Protein AF-A0A519J2V2-F1 (afdb_monomer)

Mean predicted aligned error: 13.8 Å

Sequence (152 aa):
MTRAVDVPVGFVIEKRALRCSWSAIARMAGVTEHDLRRHHDAAWTGGVVPVRAESPREMVRRALRRAGLDEESALIVARLWHANAGRVATESLTRGIIGGGGAYVAVVEARRRAATLGITFAPASGRGFALTPEGVVRVAHIADLRPEREAA

pLDDT: mean 85.66, std 14.25, range [37.88, 96.56]

Radius of gyration: 25.08 Å; Cα contacts (8 Å, |Δi|>4): 176; chains: 1; bounding box: 56×50×60 Å

Secondary structure (DSSP, 8-state):
---GGGS-HHHHHHHHHTT--HHHHHHHHTS-HHHHHHHH-TT---------PPPHHHHHHHHHHHTT--HHHHHHHHHHHHTTT--B-HHHHHTTT--GGGHHHHHHHHHHHHHHTT--BPPPBTTBB-B-HHHHHHHHHHTT--------

Foldseek 3Di:
DDFLVNDDLVLVVVVVVVVDDLCVSCVVRVHDSQRNCVVRPPVPPGPCPPPPPQPLLNLLLVLVVVVPDDNLLSQLLSVQLVCQQDFDAQCRSCPPPDDDPCSVVSNVVSVVVVVVLVQAWDPDDPRGTHTDNVNSVSSCVSSVVDDPPDPD

Nearest PDB structures (foldseek):
  3eco-assembly1_A  TM=5.811E-01  e=1.125E-01  Staphylococcus aureus subsp. aureus Mu50
  7zxe-assembly1_M  TM=3.884E-01  e=1.775E+00  Homo sapiens
  3he0-assembly1_A  TM=1.802E-01  e=8.325E-01  Vibrio parahaemolyticus
  3he0-assembly1_B  TM=1.678E-01  e=9.791E-01  Vibrio parahaemolyticus
  2wgb-assembly1_B  TM=2.670E-01  e=9.491E+00  Mycolicibacterium smegmatis

Structure (mmCIF, N/CA/C/O backbone):
data_AF-A0A519J2V2-F1
#
_entry.id   AF-A0A519J2V2-F1
#
loop_
_atom_site.group_PDB
_atom_site.id
_atom_site.type_symbol
_atom_site.label_atom_id
_atom_site.label_alt_id
_atom_site.label_comp_id
_atom_site.label_asym_id
_atom_site.label_entity_id
_atom_site.label_seq_id
_atom_site.pdbx_PDB_ins_code
_atom_site.Cartn_x
_atom_site.Cartn_y
_atom_site.Cartn_z
_atom_site.occupancy
_atom_site.B_iso_or_equiv
_atom_site.auth_seq_id
_atom_site.auth_comp_id
_atom_site.auth_asym_id
_atom_site.auth_atom_id
_atom_site.pdbx_PDB_model_num
ATOM 1 N N . MET A 1 1 ? 26.263 9.457 -34.099 1.00 60.69 1 MET A N 1
ATOM 2 C CA . MET A 1 1 ? 26.241 8.184 -33.346 1.00 60.69 1 MET A CA 1
ATOM 3 C C . MET A 1 1 ? 26.050 7.065 -34.350 1.00 60.69 1 MET A C 1
ATOM 5 O O . MET A 1 1 ? 25.144 7.181 -35.168 1.00 60.69 1 MET A O 1
ATOM 9 N N . THR A 1 2 ? 26.916 6.054 -34.332 1.00 77.69 2 THR A N 1
ATOM 10 C CA . THR A 1 2 ? 26.799 4.851 -35.174 1.00 77.69 2 THR A CA 1
ATOM 11 C C . THR A 1 2 ? 25.540 4.078 -34.765 1.00 77.69 2 THR A C 1
ATOM 13 O O . THR A 1 2 ? 25.177 4.109 -33.586 1.00 77.69 2 THR A O 1
ATOM 16 N N . ARG A 1 3 ? 24.835 3.410 -35.687 1.00 84.44 3 ARG A N 1
ATOM 17 C CA . ARG A 1 3 ? 23.737 2.503 -35.308 1.00 84.44 3 ARG A CA 1
ATOM 18 C C . ARG A 1 3 ? 24.283 1.088 -35.153 1.00 84.44 3 ARG A C 1
ATOM 20 O O . ARG A 1 3 ? 25.218 0.700 -35.840 1.00 84.44 3 ARG A O 1
ATOM 27 N N . ALA A 1 4 ? 23.680 0.284 -34.280 1.00 84.19 4 ALA A N 1
ATOM 28 C CA . ALA A 1 4 ? 24.120 -1.097 -34.054 1.00 84.19 4 ALA A CA 1
ATOM 29 C C . ALA A 1 4 ? 24.058 -1.983 -35.317 1.00 84.19 4 ALA A C 1
ATOM 31 O O . ALA A 1 4 ? 24.863 -2.901 -35.456 1.00 84.19 4 ALA A O 1
ATOM 32 N N . VAL A 1 5 ? 23.146 -1.675 -36.247 1.00 86.62 5 VAL A N 1
ATOM 33 C CA . VAL A 1 5 ? 23.036 -2.338 -37.561 1.00 86.62 5 VAL A CA 1
ATOM 34 C C . VAL A 1 5 ? 24.194 -2.014 -38.506 1.00 86.62 5 VAL A C 1
ATOM 36 O O . VAL A 1 5 ? 24.477 -2.805 -39.399 1.00 86.62 5 VAL A O 1
ATOM 39 N N . ASP A 1 6 ? 24.882 -0.890 -38.289 1.00 90.94 6 ASP A N 1
ATOM 40 C CA . ASP A 1 6 ? 26.015 -0.453 -39.110 1.00 90.94 6 ASP A CA 1
ATOM 41 C C . ASP A 1 6 ? 27.342 -1.062 -38.618 1.00 90.94 6 ASP A C 1
ATOM 43 O O . ASP A 1 6 ? 28.381 -0.901 -39.256 1.00 90.94 6 ASP A O 1
ATOM 47 N N . VAL A 1 7 ? 27.332 -1.758 -37.471 1.00 89.62 7 VAL A N 1
ATOM 48 C CA . VAL A 1 7 ? 28.512 -2.437 -36.920 1.00 89.62 7 VAL A CA 1
ATOM 49 C C . VAL A 1 7 ? 28.718 -3.763 -37.661 1.00 89.62 7 VAL A C 1
ATOM 51 O O . VAL A 1 7 ? 27.839 -4.625 -37.600 1.00 89.62 7 VAL A O 1
ATOM 54 N N . PRO A 1 8 ? 29.868 -3.986 -38.329 1.00 92.50 8 PRO A N 1
ATOM 55 C CA . PRO A 1 8 ? 30.101 -5.219 -39.071 1.00 92.50 8 PRO A CA 1
ATOM 56 C C . PRO A 1 8 ? 30.090 -6.449 -38.158 1.00 92.50 8 PRO A C 1
ATOM 58 O O . PRO A 1 8 ? 30.797 -6.496 -37.151 1.00 92.50 8 PRO A O 1
ATOM 61 N N . VAL A 1 9 ? 29.362 -7.494 -38.555 1.00 90.12 9 VAL A N 1
ATOM 62 C CA . VAL A 1 9 ? 29.300 -8.765 -37.807 1.00 90.12 9 VAL A CA 1
ATOM 63 C C . VAL A 1 9 ? 30.699 -9.364 -37.606 1.00 90.12 9 VAL A C 1
ATOM 65 O O . VAL A 1 9 ? 31.026 -9.828 -36.515 1.00 90.12 9 VAL A O 1
ATOM 68 N N . GLY A 1 10 ? 31.564 -9.285 -38.626 1.00 90.19 10 GLY A N 1
ATOM 69 C CA . GLY A 1 10 ? 32.949 -9.766 -38.547 1.00 90.19 10 GLY A CA 1
ATOM 70 C C . GLY A 1 10 ? 33.774 -9.071 -37.458 1.00 90.19 10 GLY A C 1
ATOM 71 O O . GLY A 1 10 ? 34.516 -9.736 -36.740 1.00 90.19 10 GLY A O 1
ATOM 72 N N . PHE A 1 11 ? 33.572 -7.764 -37.260 1.00 92.69 11 PHE A N 1
ATOM 73 C CA . PHE A 1 11 ? 34.218 -7.013 -36.181 1.00 92.69 11 PHE A CA 1
ATOM 74 C C . PHE A 1 11 ? 33.782 -7.534 -34.805 1.00 92.69 11 PHE A C 1
ATOM 76 O O . PHE A 1 11 ? 34.619 -7.746 -33.927 1.00 92.69 11 PHE A O 1
ATOM 83 N N . VAL A 1 12 ? 32.484 -7.792 -34.612 1.00 92.44 12 VAL A N 1
ATOM 84 C CA . VAL A 1 12 ? 31.966 -8.326 -33.344 1.00 92.44 12 VAL A CA 1
ATOM 85 C C . VAL A 1 12 ? 32.524 -9.725 -33.076 1.00 92.44 12 VAL A C 1
ATOM 87 O O . VAL A 1 12 ? 33.032 -9.967 -31.981 1.00 92.44 12 VAL A O 1
ATOM 90 N N . ILE A 1 13 ? 32.498 -10.624 -34.066 1.00 91.94 13 ILE A N 1
ATOM 91 C CA . ILE A 1 13 ? 33.023 -11.994 -33.938 1.00 91.94 13 ILE A CA 1
ATOM 92 C C . ILE A 1 13 ? 34.506 -11.980 -33.551 1.00 91.94 13 ILE A C 1
ATOM 94 O O . ILE A 1 13 ? 34.893 -12.652 -32.594 1.00 91.94 13 ILE A O 1
ATOM 98 N N . GLU A 1 14 ? 35.326 -11.178 -34.234 1.00 94.62 14 GLU A N 1
ATOM 99 C CA . GLU A 1 14 ? 36.759 -11.061 -33.951 1.00 94.62 14 GLU A CA 1
ATOM 100 C C . GLU A 1 14 ? 37.010 -10.590 -32.509 1.00 94.62 14 GLU A C 1
ATOM 102 O O . GLU A 1 14 ? 37.780 -11.202 -31.766 1.00 94.62 14 GLU A O 1
ATOM 107 N N . LYS A 1 15 ? 36.310 -9.543 -32.053 1.00 94.06 15 LYS A N 1
ATOM 108 C CA . LYS A 1 15 ? 36.473 -9.043 -30.677 1.00 94.06 15 LYS A CA 1
ATOM 109 C C . LYS A 1 15 ? 35.944 -10.015 -29.626 1.00 94.06 15 LYS A C 1
ATOM 111 O O . LYS A 1 15 ? 36.509 -10.099 -28.534 1.00 94.06 15 LYS A O 1
ATOM 116 N N . ARG A 1 16 ? 34.907 -10.794 -29.939 1.00 93.25 16 ARG A N 1
ATOM 117 C CA . ARG A 1 16 ? 34.426 -11.870 -29.061 1.00 93.25 16 ARG A CA 1
ATOM 118 C C . ARG A 1 16 ? 35.427 -13.024 -28.974 1.00 93.25 16 ARG A C 1
ATOM 120 O O . ARG A 1 16 ? 35.629 -13.532 -27.872 1.00 93.25 16 ARG A O 1
ATOM 127 N N . ALA A 1 17 ? 36.114 -13.371 -30.065 1.00 91.94 17 ALA A N 1
ATOM 128 C CA . ALA A 1 17 ? 37.203 -14.353 -30.054 1.00 91.94 17 ALA A CA 1
ATOM 129 C C . ALA A 1 17 ? 38.387 -13.896 -29.180 1.00 91.94 17 ALA A C 1
ATOM 131 O O . ALA A 1 17 ? 38.970 -14.697 -28.452 1.00 91.94 17 ALA A O 1
ATOM 132 N N . LEU A 1 18 ? 38.663 -12.587 -29.150 1.00 93.81 18 LEU A N 1
ATOM 133 C CA . LEU A 1 18 ? 39.637 -11.956 -28.246 1.00 93.81 18 LEU A CA 1
ATOM 134 C C . LEU A 1 18 ? 39.132 -11.782 -26.798 1.00 93.81 18 LEU A C 1
ATOM 136 O O . LEU A 1 18 ? 39.785 -11.127 -25.988 1.00 93.81 18 LEU A O 1
ATOM 140 N N . ARG A 1 19 ? 37.972 -12.357 -26.452 1.00 92.44 19 ARG A N 1
ATOM 141 C CA . ARG A 1 19 ? 37.329 -12.274 -25.127 1.00 92.44 19 ARG A CA 1
ATOM 142 C C . ARG A 1 19 ? 36.999 -10.849 -24.663 1.00 92.44 19 ARG A C 1
ATOM 144 O O . ARG A 1 19 ? 36.826 -10.618 -23.466 1.00 92.44 19 ARG A O 1
ATOM 151 N N . CYS A 1 20 ? 36.849 -9.891 -25.578 1.00 92.12 20 CYS A N 1
ATOM 152 C CA . CYS A 1 20 ? 36.380 -8.557 -25.214 1.00 92.12 20 CYS A CA 1
ATOM 153 C C . CYS A 1 20 ? 34.941 -8.610 -24.666 1.00 92.12 20 CYS A C 1
ATOM 155 O O . CYS A 1 20 ? 34.077 -9.343 -25.169 1.00 92.12 20 CYS A O 1
ATOM 157 N N . SER A 1 21 ? 34.663 -7.804 -23.636 1.00 92.44 21 SER A N 1
ATOM 158 C CA . SER A 1 21 ? 33.306 -7.630 -23.112 1.00 92.44 21 SER A CA 1
ATOM 159 C C . SER A 1 21 ? 32.424 -6.876 -24.112 1.00 92.44 21 SER A C 1
ATOM 161 O O . SER A 1 21 ? 32.906 -6.045 -24.883 1.00 92.44 21 SER A O 1
ATOM 163 N N . TRP A 1 22 ? 31.111 -7.108 -24.064 1.00 91.62 22 TRP A N 1
ATOM 164 C CA . TRP A 1 22 ? 30.143 -6.383 -24.895 1.00 91.62 22 TRP A CA 1
ATOM 165 C C . TRP A 1 22 ? 30.217 -4.861 -24.701 1.00 91.62 22 TRP A C 1
ATOM 167 O O . TRP A 1 22 ? 30.202 -4.114 -25.677 1.00 91.62 22 TRP A O 1
ATOM 177 N N . SER A 1 23 ? 30.418 -4.405 -23.463 1.00 90.38 23 SER A N 1
ATOM 178 C CA . SER A 1 23 ? 30.637 -2.994 -23.125 1.00 90.38 23 SER A CA 1
ATOM 179 C C . SER A 1 23 ? 31.893 -2.383 -23.760 1.00 90.38 23 SER A C 1
ATOM 181 O O . SER A 1 23 ? 31.921 -1.190 -24.065 1.00 90.38 23 SER A O 1
ATOM 183 N N . ALA A 1 24 ? 32.960 -3.165 -23.952 1.00 91.44 24 ALA A N 1
ATOM 184 C CA . ALA A 1 24 ? 34.175 -2.698 -24.615 1.00 91.44 24 ALA A CA 1
ATOM 185 C C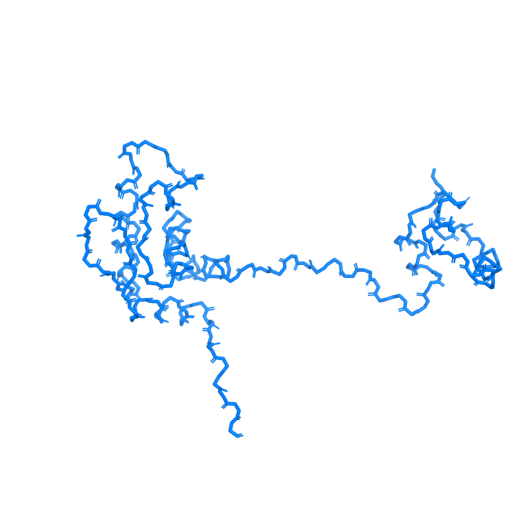 . ALA A 1 24 ? 33.951 -2.555 -26.125 1.00 91.44 24 ALA A C 1
ATOM 187 O O . ALA A 1 24 ? 34.268 -1.512 -26.693 1.00 91.44 24 ALA A O 1
ATOM 188 N N . ILE A 1 25 ? 33.323 -3.556 -26.747 1.00 94.12 25 ILE A N 1
ATOM 189 C CA . ILE A 1 25 ? 32.996 -3.549 -28.180 1.00 94.12 25 ILE A CA 1
ATOM 190 C C . ILE A 1 25 ? 32.048 -2.383 -28.508 1.00 94.12 25 ILE A C 1
ATOM 192 O O . ILE A 1 25 ? 32.274 -1.662 -29.476 1.00 94.12 25 ILE A O 1
ATOM 196 N N . ALA A 1 26 ? 31.045 -2.135 -27.662 1.00 91.50 26 ALA A N 1
ATOM 197 C CA . ALA A 1 26 ? 30.097 -1.031 -27.820 1.00 91.50 26 ALA A CA 1
ATOM 198 C C . ALA A 1 26 ? 30.778 0.347 -27.797 1.00 91.50 26 ALA A C 1
ATOM 200 O O . ALA A 1 26 ? 30.517 1.182 -28.663 1.00 91.50 26 ALA A O 1
ATOM 201 N N . ARG A 1 27 ? 31.722 0.559 -26.867 1.00 92.75 27 ARG A N 1
ATOM 202 C CA . ARG A 1 27 ? 32.528 1.790 -26.814 1.00 92.75 27 ARG A CA 1
ATOM 203 C C . ARG A 1 27 ? 33.395 1.969 -28.056 1.00 92.75 27 ARG A C 1
ATOM 205 O O . ARG A 1 27 ? 33.450 3.072 -28.585 1.00 92.75 27 ARG A O 1
ATOM 212 N N . MET A 1 28 ? 34.036 0.900 -28.533 1.00 93.06 28 MET A N 1
ATOM 213 C CA . MET A 1 28 ? 34.863 0.942 -29.746 1.00 93.06 28 MET A CA 1
ATOM 214 C C . MET A 1 28 ? 34.040 1.265 -30.999 1.00 93.06 28 MET A C 1
ATOM 216 O O . MET A 1 28 ? 34.512 1.985 -31.870 1.00 93.06 28 MET A O 1
ATOM 220 N N . ALA A 1 29 ? 32.809 0.756 -31.078 1.00 89.94 29 ALA A N 1
ATOM 221 C CA . ALA A 1 29 ? 31.905 0.974 -32.206 1.00 89.94 29 ALA A CA 1
ATOM 222 C C . ALA A 1 29 ? 31.062 2.264 -32.096 1.00 89.94 29 ALA A C 1
ATOM 224 O O . ALA A 1 29 ? 30.362 2.625 -33.043 1.00 89.94 29 ALA A O 1
ATOM 225 N N . GLY A 1 30 ? 31.115 2.969 -30.959 1.00 90.88 30 GLY A N 1
ATOM 226 C CA . GLY A 1 30 ? 30.333 4.187 -30.729 1.00 90.88 30 GLY A CA 1
ATOM 227 C C . GLY A 1 30 ? 28.820 3.943 -30.652 1.00 90.88 30 GLY A C 1
ATOM 228 O O . GLY A 1 30 ? 28.043 4.788 -31.102 1.00 90.88 30 GLY A O 1
ATOM 229 N N . VAL A 1 31 ? 28.411 2.793 -30.106 1.00 91.62 31 VAL A N 1
ATOM 230 C CA . VAL A 1 31 ? 27.012 2.354 -29.948 1.00 91.62 31 VAL A CA 1
ATOM 231 C C . VAL A 1 31 ? 26.705 2.016 -28.489 1.00 91.62 31 VAL A C 1
ATOM 233 O O . VAL A 1 31 ? 27.612 1.839 -27.675 1.00 91.62 31 VAL A O 1
ATOM 236 N N . THR A 1 32 ? 25.424 1.898 -28.134 1.00 87.38 32 THR A N 1
ATOM 237 C CA . THR A 1 32 ? 25.047 1.365 -26.818 1.00 87.38 32 THR A CA 1
ATOM 238 C C . THR A 1 32 ? 25.289 -0.146 -26.772 1.00 87.38 32 THR A C 1
ATOM 240 O O . THR A 1 32 ? 25.140 -0.844 -27.776 1.00 87.38 32 THR A O 1
ATOM 243 N N . GLU A 1 33 ? 25.645 -0.679 -25.598 1.00 89.19 33 GLU A N 1
ATOM 244 C CA . GLU A 1 33 ? 25.776 -2.132 -25.422 1.00 89.19 33 GLU A CA 1
ATOM 245 C C . GLU A 1 33 ? 24.449 -2.847 -25.700 1.00 89.19 33 GLU A C 1
ATOM 247 O O . GLU A 1 33 ? 24.435 -3.903 -26.326 1.00 89.19 33 GLU A O 1
ATOM 252 N N . HIS A 1 34 ? 23.339 -2.250 -25.265 1.00 85.81 34 HIS A N 1
ATOM 253 C CA . HIS A 1 34 ? 21.999 -2.788 -25.457 1.00 85.81 34 HIS A CA 1
ATOM 254 C C . HIS A 1 34 ? 21.687 -3.026 -26.938 1.00 85.81 34 HIS A C 1
ATOM 256 O O . HIS A 1 34 ? 21.332 -4.139 -27.319 1.00 85.81 34 HIS A O 1
ATOM 262 N N . ASP A 1 35 ? 21.867 -2.008 -27.781 1.00 87.31 35 ASP A N 1
ATOM 263 C CA . ASP A 1 35 ? 21.536 -2.116 -29.203 1.00 87.31 35 ASP A CA 1
ATOM 264 C C . ASP A 1 35 ? 22.511 -3.044 -29.928 1.00 87.31 35 ASP A C 1
ATOM 266 O O . ASP A 1 35 ? 22.107 -3.819 -30.792 1.00 87.31 35 ASP A O 1
ATOM 270 N N . LEU A 1 36 ? 23.789 -3.027 -29.537 1.00 90.56 36 LEU A N 1
ATOM 271 C CA . LEU A 1 36 ? 24.785 -3.947 -30.075 1.00 90.56 36 LEU A CA 1
ATOM 272 C C . LEU A 1 36 ? 24.407 -5.409 -29.794 1.00 90.56 36 LEU A C 1
ATOM 274 O O . LEU A 1 36 ? 24.418 -6.234 -30.705 1.00 90.56 36 LEU A O 1
ATOM 278 N N . ARG A 1 37 ? 24.039 -5.735 -28.551 1.00 90.19 37 ARG A N 1
ATOM 279 C CA . ARG A 1 37 ? 23.660 -7.103 -28.171 1.00 90.19 37 ARG A CA 1
ATOM 280 C C . ARG A 1 37 ? 22.331 -7.521 -28.786 1.00 90.19 37 ARG A C 1
ATOM 282 O O . ARG A 1 37 ? 22.232 -8.638 -29.272 1.00 90.19 37 ARG A O 1
ATOM 289 N N . ARG A 1 38 ? 21.361 -6.609 -28.884 1.00 85.25 38 ARG A N 1
ATOM 290 C CA . ARG A 1 38 ? 20.096 -6.845 -29.598 1.00 85.25 38 ARG A CA 1
ATOM 291 C C . ARG A 1 38 ? 20.282 -7.353 -31.018 1.00 85.25 38 ARG A C 1
ATOM 293 O O . ARG A 1 38 ? 19.490 -8.170 -31.474 1.00 85.25 38 ARG A O 1
ATOM 300 N N . HIS A 1 39 ? 21.282 -6.830 -31.718 1.00 87.12 39 HIS A N 1
ATOM 301 C CA . HIS A 1 39 ? 21.509 -7.159 -33.119 1.00 87.12 39 HIS A CA 1
ATOM 302 C C . HIS A 1 39 ? 22.498 -8.308 -33.331 1.00 87.12 39 HIS A C 1
ATOM 304 O O . HIS A 1 39 ? 22.355 -9.036 -34.308 1.00 87.12 39 HIS A O 1
ATOM 310 N N . HIS A 1 40 ? 23.482 -8.477 -32.442 1.00 87.94 40 HIS A N 1
ATOM 311 C CA . HIS A 1 40 ? 24.619 -9.379 -32.679 1.00 87.94 40 HIS A CA 1
ATOM 312 C C . HIS A 1 40 ? 24.750 -10.532 -31.672 1.00 87.94 40 HIS A C 1
ATOM 314 O O . HIS A 1 40 ? 25.556 -11.433 -31.890 1.00 87.94 40 HIS A O 1
ATOM 320 N N . ASP A 1 41 ? 23.993 -10.532 -30.572 1.00 87.56 41 ASP A N 1
ATOM 321 C CA . ASP A 1 41 ? 24.008 -11.593 -29.557 1.00 87.56 41 ASP A CA 1
ATOM 322 C C . ASP A 1 41 ? 22.710 -12.410 -29.655 1.00 87.56 41 ASP A C 1
ATOM 324 O O . ASP A 1 41 ? 21.689 -12.050 -29.081 1.00 87.56 41 ASP A O 1
ATOM 328 N N . ALA A 1 42 ? 22.729 -13.525 -30.394 1.00 79.19 42 ALA A N 1
ATOM 329 C CA . ALA A 1 42 ? 21.544 -14.376 -30.574 1.00 79.19 42 ALA A CA 1
ATOM 330 C C . ALA A 1 42 ? 21.038 -15.008 -29.260 1.00 79.19 42 ALA A C 1
ATOM 332 O O . ALA A 1 42 ? 19.877 -15.397 -29.169 1.00 79.19 42 ALA A O 1
ATOM 333 N N . ALA A 1 43 ? 21.901 -15.100 -28.241 1.00 78.94 43 ALA A N 1
ATOM 334 C CA . ALA A 1 43 ? 21.541 -15.562 -26.902 1.00 78.94 43 ALA A CA 1
ATOM 335 C C . ALA A 1 43 ? 21.046 -14.419 -25.996 1.00 78.94 43 ALA A C 1
ATOM 337 O O . ALA A 1 43 ? 20.674 -14.651 -24.844 1.00 78.94 43 ALA A O 1
ATOM 338 N N . TRP A 1 44 ? 21.051 -13.176 -26.482 1.00 75.12 44 TRP A N 1
ATOM 339 C CA . TRP A 1 44 ? 20.581 -12.029 -25.725 1.00 75.12 44 TRP A CA 1
ATOM 340 C C . TRP A 1 44 ? 19.063 -11.942 -25.775 1.00 75.12 44 TRP A C 1
ATOM 342 O O . TRP A 1 44 ? 18.450 -11.616 -26.786 1.00 75.12 44 TRP A O 1
ATOM 352 N N . THR A 1 45 ? 18.441 -12.178 -24.630 1.00 66.00 45 THR A N 1
ATOM 353 C CA . THR A 1 45 ? 16.983 -12.167 -24.457 1.00 66.00 45 THR A CA 1
ATOM 354 C C . THR A 1 45 ? 16.414 -10.771 -24.209 1.00 66.00 45 THR A C 1
ATOM 356 O O . THR A 1 45 ? 15.316 -10.628 -23.676 1.00 66.00 45 THR A O 1
ATOM 359 N N . GLY A 1 46 ? 17.170 -9.721 -24.532 1.00 56.25 46 GLY A N 1
ATOM 360 C CA . GLY A 1 46 ? 16.922 -8.405 -23.973 1.00 56.25 46 GLY A CA 1
ATOM 361 C C . GLY A 1 46 ? 17.356 -8.365 -22.518 1.00 56.25 46 GLY A C 1
ATOM 362 O O . GLY A 1 46 ? 17.042 -9.252 -21.724 1.00 56.25 46 GLY A O 1
ATOM 363 N N . GLY A 1 47 ? 18.040 -7.295 -22.127 1.00 51.94 47 GLY A N 1
ATOM 364 C CA . GLY A 1 47 ? 17.888 -6.847 -20.754 1.00 51.94 47 GLY A CA 1
ATOM 365 C C . GLY A 1 47 ? 16.419 -6.484 -20.588 1.00 51.94 47 GLY A C 1
ATOM 366 O O . GLY A 1 47 ? 16.046 -5.340 -20.828 1.00 51.94 47 GLY A O 1
ATOM 367 N N . VAL A 1 48 ? 15.577 -7.448 -20.212 1.00 49.78 48 VAL A N 1
ATOM 368 C CA . VAL A 1 48 ? 14.363 -7.135 -19.477 1.00 49.78 48 VAL A CA 1
ATOM 369 C C . VAL A 1 48 ? 14.898 -6.419 -18.251 1.00 49.78 48 VAL A C 1
ATOM 371 O O . VAL A 1 48 ? 15.346 -7.049 -17.298 1.00 49.78 48 VAL A O 1
ATOM 374 N N . VAL A 1 49 ? 14.953 -5.085 -18.300 1.00 45.78 49 VAL A N 1
ATOM 375 C CA . VAL A 1 49 ? 14.887 -4.301 -17.075 1.00 45.78 49 VAL A CA 1
ATOM 376 C C . VAL A 1 49 ? 13.650 -4.883 -16.416 1.00 45.78 49 VAL A C 1
ATOM 378 O O . VAL A 1 49 ? 12.585 -4.775 -17.033 1.00 45.78 49 VAL A O 1
ATOM 381 N N . PRO A 1 50 ? 13.751 -5.604 -15.283 1.00 43.66 50 PRO A N 1
ATOM 382 C CA . PRO A 1 50 ? 12.543 -6.056 -14.631 1.00 43.66 50 PRO A CA 1
ATOM 383 C C . PRO A 1 50 ? 11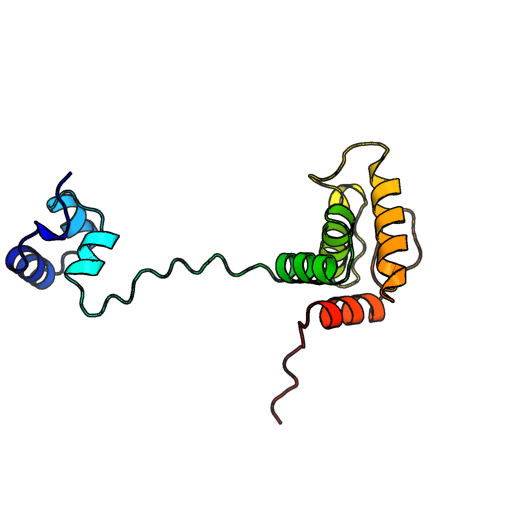.731 -4.783 -14.453 1.00 43.66 50 PRO A C 1
ATOM 385 O O . PRO A 1 50 ? 12.221 -3.839 -13.826 1.00 43.66 50 PRO A O 1
ATOM 388 N N . VAL A 1 51 ? 10.563 -4.707 -15.109 1.00 51.97 51 VAL A N 1
ATOM 389 C CA . VAL A 1 51 ? 9.555 -3.692 -14.806 1.00 51.97 51 VAL A CA 1
ATOM 390 C C . VAL A 1 51 ? 9.514 -3.713 -13.301 1.00 51.97 51 VAL A C 1
ATOM 392 O O . VAL A 1 51 ? 9.206 -4.770 -12.753 1.00 51.97 51 VAL A O 1
ATOM 395 N N . ARG A 1 52 ? 10.026 -2.644 -12.676 1.00 50.47 52 ARG A N 1
ATOM 396 C CA . ARG A 1 52 ? 10.444 -2.645 -11.273 1.00 50.47 52 ARG A CA 1
ATOM 397 C C . ARG A 1 52 ? 9.325 -3.322 -10.505 1.00 50.47 52 ARG A C 1
A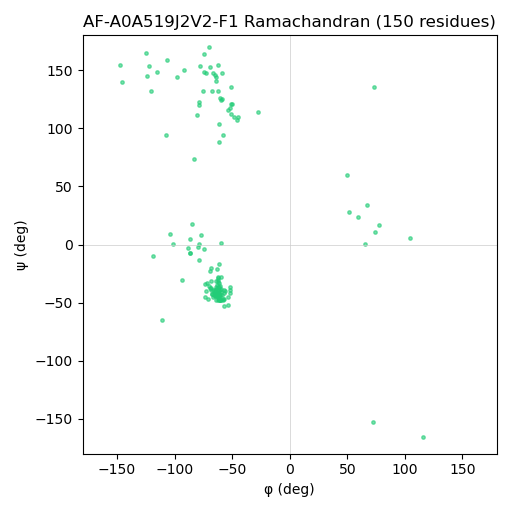TOM 399 O O . ARG A 1 52 ? 8.237 -2.749 -10.482 1.00 50.47 52 ARG A O 1
ATOM 406 N N . ALA A 1 53 ? 9.560 -4.561 -10.051 1.00 62.53 53 ALA A N 1
ATOM 407 C CA . ALA A 1 53 ? 8.467 -5.435 -9.642 1.00 62.53 53 ALA A CA 1
ATOM 408 C C . ALA A 1 53 ? 7.613 -4.641 -8.660 1.00 62.53 53 ALA A C 1
ATOM 410 O O . ALA A 1 53 ? 8.161 -4.067 -7.711 1.00 62.53 53 ALA A O 1
ATOM 411 N N . GLU A 1 54 ? 6.330 -4.464 -8.991 1.00 72.44 54 GLU A N 1
ATOM 412 C CA . GLU A 1 54 ? 5.440 -3.597 -8.227 1.00 72.44 54 GLU A CA 1
ATOM 413 C C . GLU A 1 54 ? 5.549 -4.034 -6.767 1.00 72.44 54 GLU A C 1
ATOM 415 O O . GLU A 1 54 ? 5.319 -5.199 -6.448 1.00 72.44 54 GLU A O 1
ATOM 420 N N . SER A 1 55 ? 6.017 -3.141 -5.887 1.00 85.00 55 SER A N 1
ATOM 421 C CA . SER A 1 55 ? 6.272 -3.552 -4.505 1.00 85.00 55 SER A CA 1
ATOM 422 C C . SER A 1 55 ? 4.967 -4.075 -3.890 1.00 85.00 55 SER A C 1
ATOM 424 O O . SER A 1 55 ? 3.912 -3.524 -4.212 1.00 85.00 55 SER A O 1
ATOM 426 N N . PRO A 1 56 ? 4.991 -5.050 -2.965 1.00 85.25 56 PRO A N 1
ATOM 427 C CA . PRO A 1 56 ? 3.762 -5.577 -2.364 1.00 85.25 56 PRO A CA 1
ATOM 428 C C . PRO A 1 56 ? 2.844 -4.481 -1.800 1.00 85.25 56 PRO A C 1
ATOM 430 O O . PRO A 1 56 ? 1.628 -4.525 -1.954 1.00 85.25 56 PRO A O 1
ATOM 433 N N . ARG A 1 57 ? 3.431 -3.422 -1.227 1.00 90.12 57 ARG A N 1
ATOM 434 C CA . ARG A 1 57 ? 2.696 -2.239 -0.757 1.00 90.12 57 ARG A CA 1
ATOM 435 C C . ARG A 1 57 ? 1.964 -1.503 -1.887 1.00 90.12 57 ARG A C 1
ATOM 437 O O . ARG A 1 57 ? 0.856 -1.018 -1.688 1.00 90.12 57 ARG A O 1
ATOM 444 N N . GLU A 1 58 ? 2.590 -1.399 -3.050 1.00 90.81 58 GLU A N 1
ATOM 445 C CA . GLU A 1 58 ? 2.037 -0.729 -4.228 1.00 90.81 58 GLU A CA 1
ATOM 446 C C . GLU A 1 58 ? 0.909 -1.552 -4.868 1.00 90.81 58 GLU A C 1
ATOM 448 O O . GLU A 1 58 ? -0.150 -1.006 -5.176 1.00 90.81 58 GLU A O 1
ATOM 453 N N . MET A 1 59 ? 1.072 -2.880 -4.920 1.00 91.31 59 MET A N 1
ATOM 454 C CA . MET A 1 59 ? 0.007 -3.810 -5.315 1.00 91.31 59 MET A CA 1
ATOM 455 C C . MET A 1 59 ? -1.225 -3.663 -4.409 1.00 91.31 59 MET A C 1
ATOM 457 O O . MET A 1 59 ? -2.349 -3.532 -4.898 1.00 91.31 59 MET A O 1
ATOM 461 N N . VAL A 1 60 ? -1.014 -3.616 -3.087 1.00 94.31 60 VAL A N 1
ATOM 462 C CA . VAL A 1 60 ? -2.080 -3.398 -2.094 1.00 94.31 60 VAL A CA 1
ATOM 463 C C . VAL A 1 60 ? -2.764 -2.050 -2.298 1.00 94.31 60 VAL A C 1
ATOM 465 O O . VAL A 1 60 ? -3.992 -2.000 -2.354 1.00 94.31 60 VAL A O 1
ATOM 468 N N . ARG A 1 61 ? -1.998 -0.962 -2.464 1.00 95.38 61 ARG A N 1
ATOM 469 C CA . ARG A 1 61 ? -2.548 0.373 -2.757 1.00 95.38 61 ARG A CA 1
ATOM 470 C C . ARG A 1 61 ? -3.472 0.314 -3.972 1.00 95.38 61 ARG A C 1
ATOM 472 O O . ARG A 1 61 ? -4.626 0.730 -3.891 1.00 95.38 61 ARG A O 1
ATOM 479 N N . ARG A 1 62 ? -2.999 -0.256 -5.083 1.00 94.19 62 ARG A N 1
ATOM 480 C CA . ARG A 1 62 ? -3.768 -0.388 -6.328 1.00 94.19 62 ARG A CA 1
ATOM 481 C C . ARG A 1 62 ? -5.025 -1.242 -6.153 1.00 94.19 62 ARG A C 1
ATOM 483 O O . ARG A 1 62 ? -6.073 -0.908 -6.702 1.00 94.19 62 ARG A O 1
ATOM 490 N N . ALA A 1 63 ? -4.957 -2.327 -5.388 1.00 94.31 63 ALA A N 1
ATOM 491 C CA . ALA A 1 63 ? -6.124 -3.153 -5.098 1.00 94.31 63 ALA A CA 1
ATOM 492 C C . ALA A 1 63 ? -7.174 -2.418 -4.255 1.00 94.31 63 ALA A C 1
ATOM 494 O O . ALA A 1 63 ? -8.353 -2.444 -4.596 1.00 94.31 63 ALA A O 1
ATOM 495 N N . LEU A 1 64 ? -6.752 -1.686 -3.222 1.00 95.50 64 LEU A N 1
ATOM 496 C CA . LEU A 1 64 ? -7.643 -0.867 -2.398 1.00 95.50 64 LEU A CA 1
ATOM 497 C C . LEU A 1 64 ? -8.323 0.244 -3.211 1.00 95.50 64 LEU A C 1
ATOM 499 O O . LEU A 1 64 ? -9.506 0.513 -3.010 1.00 95.50 64 LEU A O 1
ATOM 503 N N . ARG A 1 65 ? -7.613 0.838 -4.181 1.00 96.56 65 ARG A N 1
ATOM 504 C CA . ARG A 1 65 ? -8.198 1.790 -5.143 1.00 96.56 65 ARG A CA 1
ATOM 505 C C . ARG A 1 65 ? -9.293 1.145 -5.984 1.00 96.56 65 ARG A C 1
ATOM 507 O O . ARG A 1 65 ? -10.376 1.707 -6.104 1.00 96.56 65 ARG A O 1
ATOM 514 N N . ARG A 1 66 ? -9.039 -0.052 -6.526 1.00 95.00 66 ARG A N 1
ATOM 515 C CA . ARG A 1 66 ? -10.052 -0.823 -7.271 1.00 95.00 66 ARG A CA 1
ATOM 516 C C . ARG A 1 66 ? -11.249 -1.207 -6.397 1.00 95.00 66 ARG A C 1
ATOM 518 O O . ARG A 1 66 ? -12.359 -1.275 -6.905 1.00 95.00 66 ARG A O 1
ATOM 525 N N . ALA A 1 67 ? -11.028 -1.409 -5.100 1.00 93.06 67 ALA A N 1
ATOM 526 C CA . ALA A 1 67 ? -12.075 -1.674 -4.118 1.00 93.06 67 ALA A CA 1
ATOM 527 C C . ALA A 1 67 ? -12.841 -0.414 -3.660 1.00 93.06 67 ALA A C 1
ATOM 529 O O . ALA A 1 67 ? -13.746 -0.528 -2.840 1.00 93.06 67 ALA A O 1
ATOM 530 N N . GLY A 1 68 ? -12.509 0.775 -4.181 1.00 93.94 68 GLY A N 1
ATOM 531 C CA . GLY A 1 68 ? -13.276 2.005 -3.963 1.00 93.94 68 GLY A CA 1
ATOM 532 C C . GLY A 1 68 ? -12.671 3.008 -2.977 1.00 93.94 68 GLY A C 1
ATOM 533 O O . GLY A 1 68 ? -13.315 4.016 -2.695 1.00 93.94 68 GLY A O 1
ATOM 534 N N . LEU A 1 69 ? -11.452 2.793 -2.463 1.00 95.31 69 LEU A N 1
ATOM 535 C CA . LEU A 1 69 ? -10.759 3.831 -1.685 1.00 95.31 69 LEU A CA 1
ATOM 536 C C . LEU A 1 69 ? -10.232 4.941 -2.606 1.00 95.31 69 LEU A C 1
ATOM 538 O O . LEU A 1 69 ? -9.832 4.707 -3.750 1.00 95.31 69 LEU A O 1
ATOM 542 N N . ASP A 1 70 ? -10.177 6.166 -2.090 1.00 95.44 70 ASP A N 1
ATOM 543 C CA . ASP A 1 70 ? -9.424 7.247 -2.719 1.00 95.44 70 ASP A CA 1
ATOM 544 C C . ASP A 1 70 ? -7.904 7.011 -2.614 1.00 95.44 70 ASP A C 1
ATOM 546 O O . ASP A 1 70 ? -7.432 6.103 -1.926 1.00 95.44 70 ASP A O 1
ATOM 550 N N . GLU A 1 71 ? -7.140 7.824 -3.341 1.00 94.06 71 GLU A N 1
ATOM 551 C CA . GLU A 1 71 ? -5.682 7.721 -3.442 1.00 94.06 71 GLU A CA 1
ATOM 552 C C . GLU A 1 71 ? -4.977 7.790 -2.082 1.00 94.06 71 GLU A C 1
ATOM 554 O O . GLU A 1 71 ? -4.143 6.940 -1.761 1.00 94.06 71 GLU A O 1
ATOM 559 N N . GLU A 1 72 ? -5.362 8.756 -1.253 1.00 94.44 72 GLU A N 1
ATOM 560 C CA . GLU A 1 72 ? -4.725 9.012 0.034 1.00 94.44 72 GLU A CA 1
ATOM 561 C C . GLU A 1 72 ? -5.060 7.907 1.036 1.00 94.44 72 GLU A C 1
ATOM 563 O O . GLU A 1 72 ? -4.163 7.341 1.669 1.00 94.44 72 GLU A O 1
ATOM 568 N N . SER A 1 73 ? -6.340 7.532 1.124 1.00 95.94 73 SER A N 1
ATOM 569 C CA . SER A 1 73 ? -6.793 6.457 2.009 1.00 95.94 73 SER A CA 1
ATOM 570 C C . SER A 1 73 ? -6.147 5.121 1.658 1.00 95.94 73 SER A C 1
ATOM 572 O O . SER A 1 73 ? -5.689 4.403 2.550 1.00 95.94 73 SER A O 1
ATOM 574 N N . ALA A 1 74 ? -6.064 4.786 0.367 1.00 96.25 74 ALA A N 1
ATOM 575 C CA . ALA A 1 74 ? -5.430 3.553 -0.086 1.00 96.25 74 ALA A CA 1
ATOM 576 C C . ALA A 1 74 ? -3.940 3.515 0.284 1.00 96.25 74 ALA A C 1
ATOM 578 O O . ALA A 1 74 ? -3.445 2.487 0.749 1.00 96.25 74 ALA A O 1
ATOM 579 N N . LEU A 1 75 ? -3.227 4.634 0.131 1.00 95.25 75 LEU A N 1
ATOM 580 C CA . LEU A 1 75 ? -1.813 4.728 0.483 1.00 95.25 75 LEU A CA 1
ATOM 581 C C . LEU A 1 75 ? -1.582 4.615 1.999 1.00 95.25 75 LEU A C 1
ATOM 583 O O . LEU A 1 75 ? -0.668 3.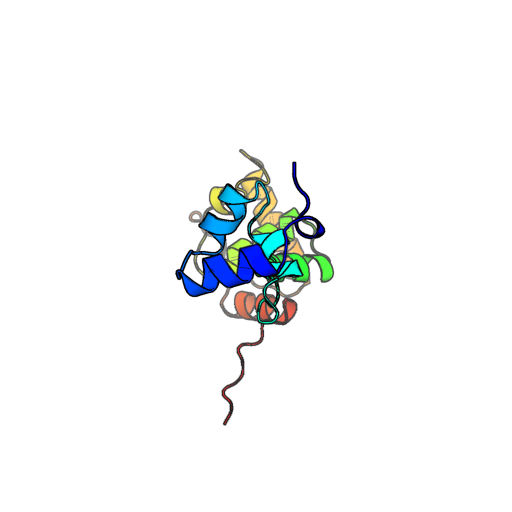904 2.425 1.00 95.25 75 LEU A O 1
ATOM 587 N N . ILE A 1 76 ? -2.414 5.267 2.817 1.00 95.31 76 ILE A N 1
ATOM 588 C CA . ILE A 1 76 ? -2.345 5.181 4.285 1.00 95.31 76 ILE A CA 1
ATOM 589 C C . ILE A 1 76 ? -2.570 3.737 4.749 1.00 95.31 76 ILE A C 1
ATOM 591 O O . ILE A 1 76 ? -1.779 3.207 5.534 1.00 95.31 76 ILE A O 1
ATOM 595 N N . VAL A 1 77 ? -3.600 3.064 4.232 1.00 96.19 77 VAL A N 1
ATOM 596 C CA . VAL A 1 77 ? -3.901 1.671 4.594 1.00 96.19 77 VAL A CA 1
ATOM 597 C C . VAL A 1 77 ? -2.813 0.719 4.099 1.00 96.19 77 VAL A C 1
ATOM 599 O O . VAL A 1 77 ? -2.406 -0.169 4.843 1.00 96.19 77 VAL A O 1
ATOM 602 N N . ALA A 1 78 ? -2.267 0.926 2.898 1.00 95.62 78 ALA A N 1
ATOM 603 C CA . ALA A 1 78 ? -1.152 0.126 2.396 1.00 95.62 78 ALA A CA 1
ATOM 604 C C . ALA A 1 78 ? 0.106 0.262 3.275 1.00 95.62 78 ALA A C 1
ATOM 606 O O . ALA A 1 78 ? 0.816 -0.719 3.498 1.00 95.62 78 ALA A O 1
ATOM 607 N N . ARG A 1 79 ? 0.378 1.456 3.822 1.00 95.62 79 ARG A N 1
ATOM 608 C CA . ARG A 1 79 ? 1.468 1.669 4.794 1.00 95.62 79 ARG A CA 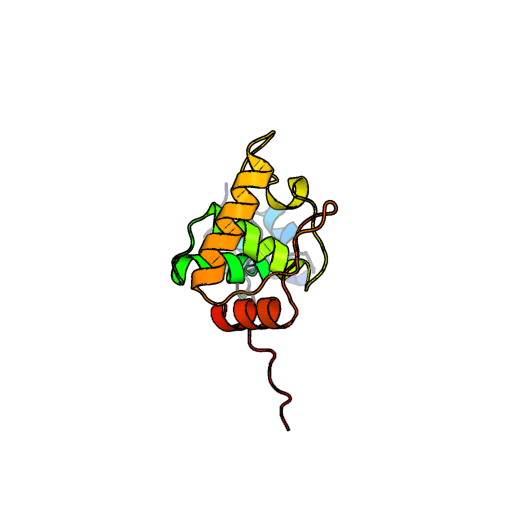1
ATOM 609 C C . ARG A 1 79 ? 1.214 0.929 6.108 1.00 95.62 79 ARG A C 1
ATOM 611 O O . ARG A 1 79 ? 2.142 0.318 6.631 1.00 95.62 79 ARG A O 1
ATOM 618 N N . LEU A 1 80 ? -0.023 0.938 6.607 1.00 95.12 80 LEU A N 1
ATOM 619 C CA . LEU A 1 80 ? -0.406 0.177 7.801 1.00 95.12 80 LEU A CA 1
ATOM 620 C C . LEU A 1 80 ? -0.306 -1.338 7.586 1.00 95.12 80 LEU A C 1
ATOM 622 O O . LEU A 1 80 ? 0.169 -2.051 8.464 1.00 95.12 80 LEU A O 1
ATOM 626 N N . TRP A 1 81 ? -0.710 -1.826 6.413 1.00 95.19 81 TRP A N 1
ATOM 627 C CA . TRP A 1 81 ? -0.562 -3.232 6.043 1.00 95.19 81 TRP A CA 1
ATOM 628 C C . TRP A 1 81 ? 0.905 -3.643 5.960 1.00 95.19 81 TRP A C 1
ATOM 630 O O . TRP A 1 81 ? 1.291 -4.662 6.523 1.00 95.19 81 TRP A O 1
ATOM 640 N N . HIS A 1 82 ? 1.745 -2.811 5.343 1.00 93.50 82 HIS A N 1
ATOM 641 C CA . HIS A 1 82 ? 3.180 -3.067 5.247 1.00 93.50 82 HIS A CA 1
ATOM 642 C C . HIS A 1 82 ? 3.872 -3.121 6.619 1.00 93.50 82 HIS A C 1
ATOM 644 O O . HIS A 1 82 ? 4.853 -3.839 6.781 1.00 93.50 82 HIS A O 1
ATOM 650 N N . ALA A 1 83 ? 3.345 -2.404 7.617 1.00 92.19 83 ALA A N 1
ATOM 651 C CA . ALA A 1 83 ? 3.817 -2.478 8.9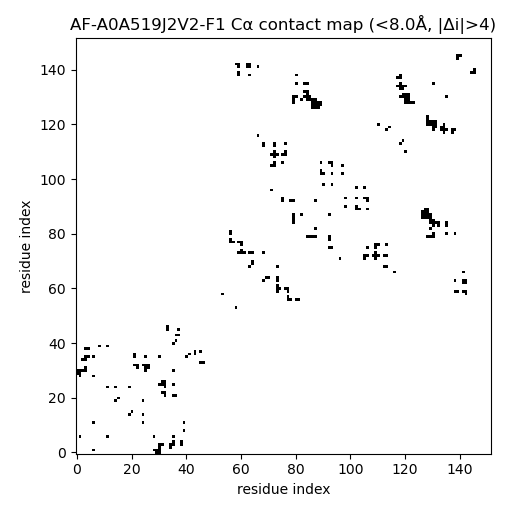98 1.00 92.19 83 ALA A CA 1
ATOM 652 C C . ALA A 1 83 ? 3.384 -3.762 9.739 1.00 92.19 83 ALA A C 1
ATOM 654 O O . ALA A 1 83 ? 3.788 -3.953 10.882 1.00 92.19 83 ALA A O 1
ATOM 655 N N . ASN A 1 84 ? 2.577 -4.629 9.111 1.00 88.19 84 ASN A N 1
ATOM 656 C CA . ASN A 1 84 ? 2.183 -5.955 9.593 1.00 88.19 84 ASN A CA 1
ATOM 657 C C . ASN A 1 84 ? 1.659 -5.962 11.044 1.00 88.19 84 ASN A C 1
ATOM 659 O O . ASN A 1 84 ? 2.242 -6.582 11.929 1.00 88.19 84 ASN A O 1
ATOM 663 N N . ALA A 1 85 ? 0.580 -5.214 11.295 1.00 83.19 85 ALA A N 1
ATOM 664 C CA . ALA A 1 85 ? -0.003 -4.958 12.625 1.00 83.19 85 ALA A CA 1
ATOM 665 C C . ALA A 1 85 ? 0.881 -4.143 13.599 1.00 83.19 85 ALA A C 1
ATOM 667 O O . ALA A 1 85 ? 0.448 -3.813 14.705 1.00 83.19 85 ALA A O 1
ATOM 668 N N . GLY A 1 86 ? 2.079 -3.728 13.183 1.00 88.19 86 GLY A N 1
ATOM 669 C CA . GLY A 1 86 ? 2.885 -2.744 13.896 1.00 88.19 86 GLY A CA 1
ATOM 670 C C . GLY A 1 86 ? 2.203 -1.375 13.953 1.00 88.19 86 GLY A C 1
ATOM 671 O O . GLY A 1 86 ? 1.533 -0.946 13.010 1.00 88.19 86 GLY A O 1
ATOM 672 N N . ARG A 1 87 ? 2.381 -0.664 15.073 1.00 92.25 87 ARG A N 1
ATOM 673 C CA . ARG A 1 87 ? 1.899 0.717 15.210 1.00 92.25 87 ARG A CA 1
ATOM 674 C C . ARG A 1 87 ? 2.794 1.677 14.442 1.00 92.25 87 ARG A C 1
ATOM 676 O O . ARG A 1 87 ? 4.011 1.662 14.598 1.00 92.25 87 ARG A O 1
ATOM 683 N N . VAL A 1 88 ? 2.164 2.550 13.665 1.00 92.62 88 VAL A N 1
ATOM 684 C CA . VAL A 1 88 ? 2.833 3.559 12.846 1.00 92.62 88 VAL A CA 1
ATOM 685 C C . VAL A 1 88 ? 2.364 4.948 13.262 1.00 92.62 88 VAL A C 1
ATOM 687 O O . VAL A 1 88 ? 1.164 5.201 13.398 1.00 92.62 88 VAL A O 1
ATOM 690 N N . ALA A 1 89 ? 3.321 5.853 13.463 1.00 92.25 89 ALA A N 1
ATOM 691 C CA . ALA A 1 89 ? 3.052 7.250 13.782 1.00 92.25 89 ALA A CA 1
ATOM 692 C C . ALA A 1 89 ? 2.377 7.977 12.608 1.00 92.25 89 ALA A C 1
ATOM 694 O O . ALA A 1 89 ? 2.655 7.690 11.438 1.00 92.25 89 ALA A O 1
ATOM 695 N N . THR A 1 90 ? 1.521 8.948 12.925 1.00 91.56 90 THR A N 1
ATOM 696 C CA . THR A 1 90 ? 0.752 9.728 11.948 1.00 91.56 90 THR A CA 1
ATOM 697 C C . THR A 1 90 ? 1.648 10.358 10.885 1.00 91.56 90 THR A C 1
ATOM 699 O O . THR A 1 90 ? 1.361 10.225 9.698 1.00 91.56 90 THR A O 1
ATOM 702 N N . GLU A 1 91 ? 2.777 10.961 11.274 1.00 90.00 91 GLU A N 1
ATOM 703 C CA . GLU A 1 91 ? 3.680 11.631 10.330 1.00 90.00 91 GLU A CA 1
ATOM 704 C C . GLU A 1 91 ? 4.302 10.648 9.332 1.00 90.00 91 GLU A C 1
ATOM 706 O O . GLU A 1 91 ? 4.573 10.990 8.180 1.00 90.00 91 GLU A O 1
ATOM 711 N N . SER A 1 92 ? 4.523 9.401 9.755 1.00 90.94 92 SER A N 1
ATOM 712 C CA . SER A 1 92 ? 5.026 8.350 8.866 1.00 90.94 92 SER A CA 1
ATOM 713 C C . SER A 1 92 ? 3.944 7.865 7.900 1.00 90.94 92 SER A C 1
ATOM 715 O O . SER A 1 92 ? 4.244 7.569 6.743 1.00 90.94 92 SER A O 1
ATOM 717 N N . LEU A 1 93 ? 2.681 7.834 8.337 1.00 91.19 93 LEU A N 1
ATOM 718 C CA . LEU A 1 93 ? 1.545 7.460 7.494 1.00 91.19 93 LEU A CA 1
ATOM 719 C C . LEU A 1 93 ? 1.205 8.520 6.452 1.00 91.19 93 LEU A C 1
ATOM 721 O O . LEU A 1 93 ? 0.842 8.146 5.341 1.00 91.19 93 LEU A O 1
ATOM 725 N N . THR A 1 94 ? 1.388 9.805 6.752 1.00 92.12 94 THR A N 1
ATOM 726 C CA . THR A 1 94 ? 1.024 10.907 5.844 1.00 92.12 94 THR A CA 1
ATOM 727 C C . THR A 1 94 ? 2.195 11.517 5.083 1.00 92.12 94 THR A C 1
ATOM 729 O O . THR A 1 94 ? 1.995 12.421 4.273 1.00 92.12 94 THR A O 1
ATOM 732 N N . ARG A 1 95 ? 3.423 11.019 5.281 1.00 90.94 95 ARG A N 1
ATOM 733 C CA . ARG A 1 95 ? 4.620 11.507 4.578 1.00 90.94 95 ARG A CA 1
ATOM 734 C C . ARG A 1 95 ? 4.405 11.560 3.062 1.00 90.94 95 ARG A C 1
ATOM 736 O O . ARG A 1 95 ? 4.136 10.523 2.453 1.00 90.94 95 ARG A O 1
ATOM 743 N N . GLY A 1 96 ? 4.553 12.745 2.470 1.00 85.69 96 GLY A N 1
ATOM 744 C CA . GLY A 1 96 ? 4.362 12.970 1.032 1.00 85.69 96 GLY A CA 1
ATOM 745 C C . GLY A 1 96 ? 2.902 12.977 0.560 1.00 85.69 96 GLY A C 1
ATOM 746 O O . GLY A 1 96 ? 2.681 12.931 -0.641 1.00 85.69 96 GLY A O 1
ATOM 747 N N . ILE A 1 97 ? 1.935 13.005 1.484 1.00 86.38 97 ILE A N 1
ATOM 748 C CA . ILE A 1 97 ? 0.497 13.161 1.210 1.00 86.38 97 ILE A CA 1
ATOM 749 C C . ILE A 1 97 ? 0.050 14.531 1.720 1.00 86.38 97 ILE A C 1
ATOM 751 O O . ILE A 1 97 ? -0.292 15.415 0.946 1.00 86.38 97 ILE A O 1
ATOM 755 N N . ILE A 1 98 ? 0.126 14.720 3.041 1.00 84.19 98 ILE A N 1
ATOM 756 C CA . ILE A 1 98 ? -0.329 15.924 3.733 1.00 84.19 98 ILE A CA 1
ATOM 757 C C . ILE A 1 98 ? 0.584 16.214 4.929 1.00 84.19 98 ILE A C 1
ATOM 759 O O . ILE A 1 98 ? 1.029 15.300 5.632 1.00 84.19 98 ILE A O 1
ATOM 763 N N . GLY A 1 99 ? 0.893 17.493 5.141 1.00 74.75 99 GLY A N 1
ATOM 764 C CA . GLY A 1 99 ? 1.719 17.973 6.249 1.00 74.75 99 GLY A CA 1
ATOM 765 C C . GLY A 1 99 ? 0.904 18.686 7.331 1.00 74.75 99 GLY A C 1
ATOM 766 O O . GLY A 1 99 ? -0.190 19.186 7.077 1.00 74.75 99 GLY A O 1
ATOM 767 N N . GLY A 1 100 ? 1.462 18.764 8.541 1.00 77.75 100 GLY A N 1
ATOM 768 C CA . GLY A 1 100 ? 0.920 19.575 9.636 1.00 77.75 100 GLY A CA 1
ATOM 769 C C . GLY A 1 100 ? -0.364 19.027 10.274 1.00 77.75 100 GLY A C 1
ATOM 770 O O . GLY A 1 100 ? -0.613 17.821 10.285 1.00 77.75 100 GLY A O 1
ATOM 771 N N . GLY A 1 101 ? -1.180 19.928 10.832 1.00 74.06 101 GLY A N 1
ATOM 772 C CA . GLY A 1 101 ? -2.333 19.592 11.684 1.00 74.06 101 GLY A CA 1
ATOM 773 C C . GLY A 1 101 ? -3.440 18.757 11.022 1.00 74.06 101 GLY A C 1
ATOM 774 O O . GLY A 1 101 ? -4.228 18.131 11.726 1.00 74.06 101 GLY A O 1
ATOM 775 N N . GLY A 1 102 ? -3.480 18.682 9.687 1.00 83.75 102 GLY A N 1
ATOM 776 C CA . GLY A 1 102 ? -4.436 17.848 8.946 1.00 83.75 102 GLY A CA 1
ATOM 777 C C . GLY A 1 102 ? -4.072 16.359 8.888 1.00 83.75 102 GLY A C 1
ATOM 778 O O . GLY A 1 102 ? -4.920 15.535 8.548 1.00 83.75 102 GLY A O 1
ATOM 779 N N . ALA A 1 103 ? -2.839 15.986 9.247 1.00 89.06 103 ALA A N 1
ATOM 780 C CA . ALA A 1 103 ? -2.345 14.619 9.095 1.00 89.06 103 ALA A CA 1
ATOM 781 C C . ALA A 1 103 ? -3.144 13.595 9.916 1.00 89.06 103 ALA A C 1
ATOM 783 O O . ALA A 1 103 ? -3.494 12.525 9.419 1.00 89.06 103 ALA A O 1
ATOM 784 N N . TYR A 1 104 ? -3.485 13.932 11.161 1.00 89.88 104 TYR A N 1
ATOM 785 C CA . TYR A 1 104 ? -4.272 13.044 12.017 1.00 89.88 104 TYR A CA 1
ATOM 786 C C . TYR A 1 104 ? -5.681 12.821 11.457 1.00 89.88 104 TYR A C 1
ATOM 788 O O . TYR A 1 104 ? -6.150 11.685 11.392 1.00 89.88 104 TYR A O 1
ATOM 796 N N . VAL A 1 105 ? -6.328 13.896 10.999 1.00 90.88 105 VAL A N 1
ATOM 797 C CA . VAL A 1 105 ? -7.674 13.845 10.410 1.00 90.88 105 VAL A CA 1
ATOM 798 C C . VAL A 1 105 ? -7.683 12.965 9.160 1.00 90.88 105 VAL A C 1
ATOM 800 O O . VAL A 1 105 ? -8.562 12.117 9.031 1.00 90.88 105 VAL A O 1
ATOM 803 N N . ALA A 1 106 ? -6.671 13.090 8.297 1.00 91.56 106 ALA A N 1
ATOM 804 C CA . ALA A 1 106 ? -6.533 12.256 7.105 1.00 91.56 106 ALA A CA 1
ATOM 805 C C . ALA A 1 106 ? -6.441 10.757 7.446 1.00 91.56 106 ALA A C 1
ATOM 807 O O . ALA A 1 106 ? -7.117 9.937 6.828 1.00 91.56 106 ALA A O 1
ATOM 808 N N . VAL A 1 107 ? -5.664 1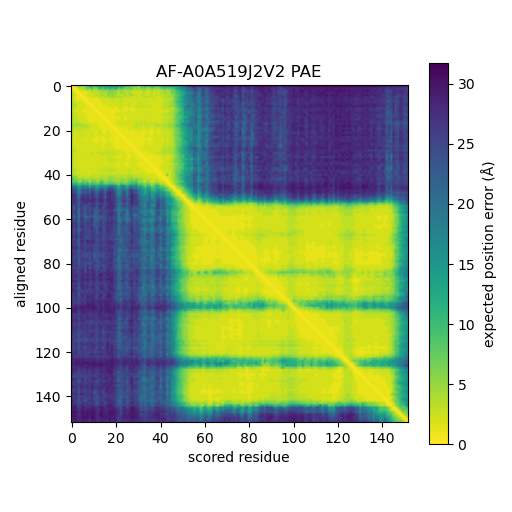0.383 8.472 1.00 93.25 107 VAL A N 1
ATOM 809 C CA . VAL A 1 107 ? -5.555 8.975 8.895 1.00 93.25 107 VAL A CA 1
ATOM 810 C C . VAL A 1 107 ? -6.862 8.460 9.503 1.00 93.25 107 VAL A C 1
ATOM 812 O O . VAL A 1 107 ? -7.252 7.320 9.243 1.00 93.25 107 VAL A O 1
ATOM 815 N N . VAL A 1 108 ? -7.569 9.280 10.285 1.00 93.00 108 VAL A N 1
ATOM 816 C CA . VAL A 1 108 ? -8.876 8.910 10.853 1.00 93.00 108 VAL A CA 1
ATOM 817 C C . VAL A 1 108 ? -9.925 8.709 9.758 1.00 93.00 108 VAL A C 1
ATOM 819 O O . VAL A 1 108 ? -10.667 7.726 9.801 1.00 93.00 108 VAL A O 1
ATOM 822 N N . GLU A 1 109 ? -9.966 9.587 8.758 1.00 93.69 109 GLU A N 1
ATOM 823 C CA . GLU A 1 109 ? -10.894 9.467 7.632 1.00 93.69 109 GLU A CA 1
ATOM 824 C C . GLU A 1 109 ? -10.564 8.249 6.758 1.00 93.69 109 GLU A C 1
ATOM 826 O O . GLU A 1 109 ? -11.458 7.465 6.431 1.00 93.69 109 GLU A O 1
ATOM 831 N N . ALA A 1 110 ? -9.279 8.001 6.481 1.00 94.62 110 ALA A N 1
ATOM 832 C CA . ALA A 1 110 ? -8.834 6.787 5.799 1.00 94.62 110 ALA A CA 1
ATOM 833 C C . ALA A 1 110 ? -9.279 5.522 6.546 1.00 94.62 110 ALA A C 1
ATOM 835 O O . ALA A 1 110 ? -9.765 4.570 5.935 1.00 94.62 110 ALA A O 1
ATOM 836 N N . ARG A 1 111 ? -9.184 5.528 7.883 1.00 94.62 111 ARG A N 1
ATOM 837 C CA . ARG A 1 111 ? -9.661 4.436 8.741 1.00 94.62 111 ARG A CA 1
ATOM 838 C C . ARG A 1 111 ? -11.162 4.214 8.598 1.00 94.62 111 ARG A C 1
ATOM 840 O O . ARG A 1 111 ? -11.607 3.077 8.461 1.00 94.62 111 ARG A O 1
ATOM 847 N N . ARG A 1 112 ? -11.940 5.298 8.631 1.00 95.00 112 ARG A N 1
ATOM 848 C CA . ARG A 1 112 ? -13.400 5.263 8.498 1.00 95.00 112 ARG A CA 1
ATOM 849 C C . ARG A 1 112 ? -13.822 4.690 7.145 1.00 95.00 112 ARG A C 1
ATOM 851 O O . ARG A 1 112 ? -14.703 3.838 7.106 1.00 95.00 112 ARG A O 1
ATOM 858 N N . ARG A 1 113 ? -13.173 5.113 6.057 1.00 95.50 113 ARG A N 1
ATOM 859 C CA . ARG A 1 113 ? -13.432 4.599 4.702 1.00 95.50 113 ARG A CA 1
ATOM 860 C C . ARG A 1 113 ? -13.022 3.140 4.563 1.00 95.50 113 ARG A C 1
ATOM 862 O O . ARG A 1 113 ? -13.794 2.333 4.076 1.00 95.50 113 ARG A O 1
ATOM 869 N N . ALA A 1 114 ? -11.845 2.768 5.052 1.00 95.19 114 ALA A N 1
ATOM 870 C CA . ALA A 1 114 ? -11.382 1.385 5.007 1.00 95.19 114 ALA A CA 1
ATOM 871 C C . ALA A 1 114 ? -12.283 0.429 5.811 1.00 95.19 114 ALA A C 1
ATOM 873 O O . ALA A 1 114 ? -12.471 -0.724 5.418 1.00 95.19 114 ALA A O 1
ATOM 874 N N . ALA A 1 115 ? -12.886 0.906 6.904 1.00 95.00 115 ALA A N 1
ATOM 875 C CA . ALA A 1 115 ? -13.829 0.122 7.693 1.00 95.00 115 ALA A CA 1
ATOM 876 C C . ALA A 1 115 ? -15.082 -0.289 6.897 1.00 95.00 115 ALA A C 1
ATOM 878 O O . ALA A 1 115 ? -15.629 -1.357 7.164 1.00 95.00 115 ALA A O 1
ATOM 879 N N . THR A 1 116 ? -15.503 0.475 5.878 1.00 95.12 116 THR A N 1
ATOM 880 C CA . THR A 1 116 ? -16.630 0.075 5.009 1.00 95.12 116 THR A CA 1
ATOM 881 C C . THR A 1 116 ? -16.295 -1.141 4.138 1.00 95.12 116 THR A C 1
ATOM 883 O O . THR A 1 116 ? -17.197 -1.865 3.728 1.00 95.12 116 THR A O 1
ATOM 886 N N . LEU A 1 117 ? -15.004 -1.428 3.924 1.00 93.25 117 LEU A N 1
ATOM 887 C CA . LEU A 1 117 ? -14.522 -2.650 3.268 1.00 93.25 117 LEU A CA 1
ATOM 888 C C . LEU A 1 117 ? -14.325 -3.832 4.237 1.00 93.25 117 LEU A C 1
ATOM 890 O O . LEU A 1 117 ? -13.832 -4.898 3.840 1.00 93.25 117 LEU A O 1
ATOM 894 N N . GLY A 1 118 ? -14.689 -3.651 5.509 1.00 94.12 118 GLY A N 1
ATOM 895 C CA . GLY A 1 118 ? -14.498 -4.631 6.577 1.00 94.12 118 GLY A CA 1
ATOM 896 C C . GLY A 1 118 ? -13.066 -4.692 7.113 1.00 94.12 118 GLY A C 1
ATOM 897 O O . GLY A 1 118 ? -12.700 -5.682 7.738 1.00 94.12 118 GLY A O 1
ATOM 898 N N . ILE A 1 119 ? -12.232 -3.679 6.851 1.00 96.50 119 ILE A N 1
ATOM 899 C CA . ILE A 1 119 ? -10.866 -3.614 7.387 1.00 96.50 119 ILE A CA 1
ATOM 900 C C . ILE A 1 119 ? -10.923 -3.145 8.844 1.00 96.50 119 ILE A C 1
ATOM 902 O O . ILE A 1 119 ? -11.432 -2.064 9.144 1.00 96.50 119 ILE A O 1
ATOM 906 N N . THR A 1 120 ? -10.380 -3.952 9.752 1.00 96.12 120 THR A N 1
ATOM 907 C CA . THR A 1 120 ? -10.397 -3.691 11.195 1.00 96.12 120 THR A CA 1
ATOM 908 C C . THR A 1 120 ? -9.090 -3.072 11.680 1.00 96.12 120 THR A C 1
ATOM 910 O O . THR A 1 120 ? -7.990 -3.398 11.227 1.00 96.12 120 THR A O 1
ATOM 913 N N . PHE A 1 121 ? -9.209 -2.165 12.648 1.00 95.19 121 PHE A N 1
ATOM 914 C CA . PHE A 1 121 ? -8.090 -1.401 13.189 1.00 95.19 121 PHE A CA 1
ATOM 915 C C . PHE A 1 121 ? -7.986 -1.589 14.691 1.00 95.19 121 PHE A C 1
ATOM 917 O O . PHE A 1 121 ? -8.997 -1.671 15.389 1.00 95.19 121 PHE A O 1
ATOM 924 N N . ALA A 1 122 ? -6.754 -1.607 15.192 1.00 92.44 122 ALA A N 1
ATOM 925 C CA . ALA A 1 122 ? -6.518 -1.600 16.622 1.00 92.44 122 ALA A CA 1
ATOM 926 C C . ALA A 1 122 ? -7.066 -0.298 17.242 1.00 92.44 122 ALA A C 1
ATOM 928 O O . ALA A 1 122 ? -7.124 0.740 16.562 1.00 92.44 122 ALA A O 1
ATOM 929 N N . PRO A 1 123 ? -7.416 -0.307 18.542 1.00 86.81 123 PRO A N 1
ATOM 930 C CA . PRO A 1 123 ? -7.815 0.900 19.248 1.00 86.81 123 PRO A CA 1
ATOM 931 C C . PRO A 1 123 ? -6.783 2.010 19.046 1.00 86.81 123 PRO A C 1
ATOM 933 O O . PRO A 1 123 ? -5.562 1.775 19.109 1.00 86.81 123 PRO A O 1
ATOM 936 N N . ALA A 1 124 ? -7.286 3.217 18.780 1.00 73.06 124 ALA A N 1
ATOM 937 C CA . ALA A 1 124 ? -6.436 4.390 18.670 1.00 73.06 124 ALA A CA 1
ATOM 938 C C . ALA A 1 124 ? -5.727 4.583 20.013 1.00 73.06 124 ALA A C 1
ATOM 940 O O . ALA A 1 124 ? -6.367 4.614 21.060 1.00 73.06 124 ALA A O 1
ATOM 941 N N . SER A 1 125 ? -4.403 4.671 19.978 1.00 70.69 125 SER A N 1
ATOM 942 C CA . SER A 1 125 ? -3.609 5.073 21.132 1.00 70.69 125 SER A CA 1
ATOM 943 C C . SER A 1 125 ? -2.796 6.293 20.728 1.00 70.69 125 SER A C 1
ATOM 945 O O . SER A 1 125 ? -2.471 6.458 19.552 1.00 70.69 125 SER A O 1
ATOM 947 N N . GLY A 1 126 ? -2.423 7.141 21.688 1.00 69.62 126 GLY A N 1
ATOM 948 C CA . GLY A 1 126 ? -1.610 8.338 21.424 1.00 69.62 126 GLY A CA 1
ATOM 949 C C . GLY A 1 126 ? -0.230 8.063 20.798 1.00 69.62 126 GLY A C 1
ATOM 950 O O . GLY A 1 126 ? 0.520 8.998 20.561 1.00 69.62 126 GLY A O 1
ATOM 951 N N . ARG A 1 127 ? 0.119 6.796 20.527 1.00 74.75 127 ARG A N 1
ATOM 952 C CA . ARG A 1 127 ? 1.371 6.354 19.893 1.00 74.75 127 ARG A CA 1
ATOM 953 C C . ARG A 1 127 ? 1.209 5.939 18.420 1.00 74.75 127 ARG A C 1
ATOM 955 O O . ARG A 1 127 ? 2.138 5.372 17.854 1.00 74.75 127 ARG A O 1
ATOM 962 N N . GLY A 1 128 ? 0.050 6.183 17.802 1.00 87.50 128 GLY A N 1
ATOM 963 C CA . GLY A 1 128 ? -0.187 5.945 16.373 1.00 87.50 128 GLY A CA 1
ATOM 964 C C . GLY A 1 128 ? -1.232 4.870 16.066 1.00 87.50 128 GLY A C 1
ATOM 965 O O . GLY A 1 128 ? -2.003 4.437 16.929 1.00 87.50 128 GLY A O 1
ATOM 966 N N . PHE A 1 129 ? -1.254 4.430 14.809 1.00 93.50 129 PHE A N 1
ATOM 967 C CA . PHE A 1 129 ? -2.309 3.592 14.236 1.00 93.50 129 PHE A CA 1
ATOM 968 C C . PHE A 1 129 ? -1.781 2.216 13.832 1.00 93.50 129 PHE A C 1
ATOM 970 O O . PHE A 1 129 ? -0.631 2.085 13.428 1.00 93.50 129 PHE A O 1
ATOM 977 N N . ALA A 1 130 ? -2.631 1.196 13.928 1.00 94.75 130 ALA A N 1
ATOM 978 C CA . ALA A 1 130 ? -2.332 -0.168 13.498 1.00 94.75 130 ALA A CA 1
ATOM 979 C C . ALA A 1 130 ? -3.600 -0.858 12.982 1.00 94.75 130 ALA A C 1
ATOM 981 O O . ALA A 1 130 ? -4.713 -0.526 13.403 1.00 94.75 130 ALA A O 1
ATOM 982 N N . LEU A 1 131 ? -3.418 -1.840 12.103 1.00 95.25 131 LEU A N 1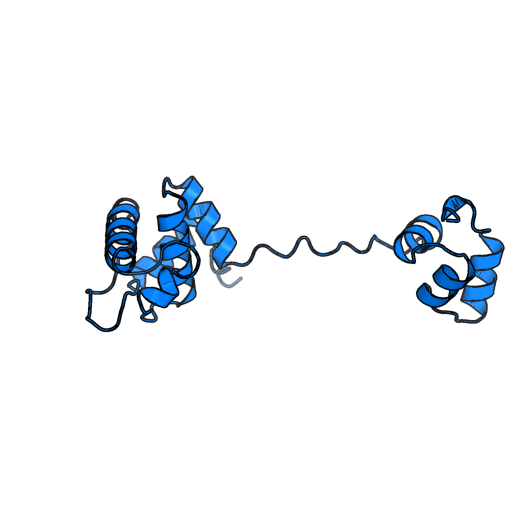
ATOM 983 C CA . LEU A 1 131 ? -4.445 -2.830 11.774 1.00 95.25 131 LEU A CA 1
ATOM 984 C C . LEU A 1 131 ? -4.515 -3.889 12.879 1.00 95.25 131 LEU A C 1
ATOM 986 O O . LEU A 1 131 ? -3.516 -4.137 13.554 1.00 95.25 131 LEU A O 1
ATOM 990 N N . THR A 1 132 ? -5.673 -4.526 13.057 1.00 95.31 132 THR A N 1
ATOM 991 C CA . THR A 1 132 ? -5.705 -5.801 13.797 1.00 95.31 132 THR A CA 1
ATOM 992 C C . THR A 1 132 ? -5.140 -6.921 12.911 1.00 95.31 132 THR A C 1
ATOM 994 O O . THR A 1 132 ? -5.054 -6.728 11.692 1.00 95.31 132 THR A O 1
ATOM 997 N N . PRO A 1 133 ? -4.770 -8.091 13.462 1.00 93.12 133 PRO A N 1
ATOM 998 C CA . PRO A 1 133 ? -4.372 -9.242 12.647 1.00 93.12 133 PRO A CA 1
ATOM 999 C C . PRO A 1 133 ? -5.406 -9.590 11.563 1.00 93.12 133 PRO A C 1
ATOM 1001 O O . PRO A 1 133 ? -5.053 -9.799 10.403 1.00 93.12 133 PRO A O 1
ATOM 1004 N N . GLU A 1 134 ? -6.694 -9.538 11.901 1.00 93.56 134 GLU A N 1
ATOM 1005 C CA . GLU A 1 134 ? -7.802 -9.761 10.966 1.00 93.56 134 GLU A CA 1
ATOM 1006 C C . GLU A 1 134 ? -7.832 -8.689 9.869 1.00 93.56 134 GLU A C 1
ATOM 1008 O O . GLU A 1 134 ? -8.054 -8.997 8.698 1.00 93.56 134 GLU A O 1
ATOM 1013 N N . GLY A 1 135 ? -7.541 -7.434 10.222 1.00 94.12 135 GLY A N 1
ATOM 1014 C CA . GLY A 1 135 ? -7.444 -6.324 9.278 1.00 94.12 135 GLY A CA 1
ATOM 1015 C C . GLY A 1 135 ? -6.294 -6.499 8.285 1.00 94.12 135 GLY A C 1
ATOM 1016 O O . GLY A 1 135 ? -6.466 -6.224 7.097 1.00 94.12 135 GLY A O 1
ATOM 1017 N N . VAL A 1 136 ? -5.143 -7.011 8.737 1.00 94.19 136 VAL A N 1
ATOM 1018 C CA . VAL A 1 136 ? -4.003 -7.336 7.860 1.00 94.19 136 VAL A CA 1
ATOM 1019 C C . VAL A 1 136 ? -4.391 -8.415 6.849 1.00 94.19 136 VAL A C 1
ATOM 1021 O O . VAL A 1 136 ? -4.175 -8.234 5.647 1.00 94.19 136 VAL A O 1
ATOM 1024 N N . VAL A 1 137 ? -5.020 -9.500 7.313 1.00 93.38 137 VAL A N 1
ATOM 1025 C CA . VAL A 1 137 ? -5.501 -10.591 6.447 1.00 93.38 137 VAL A CA 1
ATOM 1026 C C . VAL A 1 137 ? -6.557 -10.086 5.467 1.00 93.38 137 VAL A C 1
ATOM 1028 O O . VAL A 1 137 ? -6.513 -10.419 4.283 1.00 93.38 137 VAL A O 1
ATOM 1031 N N . ARG A 1 138 ? -7.483 -9.234 5.921 1.00 94.88 138 ARG A N 1
ATOM 1032 C CA . ARG A 1 138 ? -8.518 -8.652 5.063 1.00 94.88 138 ARG A CA 1
ATOM 1033 C C . ARG A 1 138 ? -7.920 -7.821 3.931 1.00 94.88 138 ARG A C 1
ATOM 1035 O O . ARG A 1 138 ? -8.358 -7.961 2.792 1.00 94.88 138 ARG A O 1
ATOM 1042 N N . VAL A 1 139 ? -6.919 -6.990 4.221 1.00 94.00 139 VAL A N 1
ATOM 1043 C CA . VAL A 1 139 ? -6.220 -6.201 3.194 1.00 94.00 139 VAL A CA 1
ATOM 1044 C C . VAL A 1 139 ? -5.472 -7.109 2.214 1.00 94.00 139 VAL A C 1
ATOM 1046 O O . VAL A 1 139 ? -5.572 -6.894 1.008 1.00 94.00 139 VAL A O 1
ATOM 1049 N N . ALA A 1 140 ? -4.788 -8.151 2.700 1.00 92.25 140 ALA A N 1
ATOM 1050 C CA . ALA A 1 140 ? -4.122 -9.129 1.836 1.00 92.25 140 ALA A CA 1
ATOM 1051 C C . ALA A 1 140 ? -5.117 -9.844 0.905 1.00 92.25 140 ALA A C 1
ATOM 1053 O O . ALA A 1 140 ? -4.854 -9.987 -0.286 1.00 92.25 140 ALA A O 1
ATOM 1054 N N . HIS A 1 141 ? -6.296 -10.208 1.419 1.00 92.50 141 HIS A N 1
ATOM 1055 C CA . HIS A 1 141 ? -7.367 -10.816 0.633 1.00 92.50 141 HIS A CA 1
ATOM 1056 C C . HIS A 1 141 ? -7.912 -9.876 -0.452 1.00 92.50 141 HIS A C 1
ATOM 1058 O O . HIS A 1 141 ? -8.072 -10.297 -1.592 1.00 92.50 141 HIS A O 1
ATOM 1064 N N . ILE A 1 142 ? -8.150 -8.598 -0.130 1.00 91.50 142 ILE A N 1
ATOM 1065 C CA . ILE A 1 142 ? -8.559 -7.585 -1.124 1.00 91.50 142 ILE A CA 1
ATOM 1066 C C . ILE A 1 142 ? -7.491 -7.429 -2.217 1.00 91.50 142 ILE A C 1
ATOM 1068 O O . ILE A 1 142 ? -7.817 -7.211 -3.382 1.00 91.50 142 ILE A O 1
ATOM 1072 N N . ALA A 1 143 ? -6.217 -7.545 -1.843 1.00 89.12 143 ALA A N 1
ATOM 1073 C CA . ALA A 1 143 ? -5.094 -7.457 -2.764 1.00 89.12 143 ALA A CA 1
ATOM 1074 C C . ALA A 1 143 ? -4.822 -8.737 -3.566 1.00 89.12 143 ALA A C 1
ATOM 1076 O O . ALA A 1 143 ? -3.915 -8.724 -4.395 1.00 89.12 143 ALA A O 1
ATOM 1077 N N . ASP A 1 144 ? -5.589 -9.808 -3.332 1.00 86.50 144 ASP A N 1
ATOM 1078 C CA . ASP A 1 144 ? -5.339 -11.156 -3.859 1.00 86.50 144 ASP A CA 1
ATOM 1079 C C . ASP A 1 144 ? -3.904 -11.647 -3.593 1.00 86.50 144 ASP A C 1
ATOM 1081 O O . ASP A 1 144 ? -3.332 -12.470 -4.304 1.00 86.50 144 ASP A O 1
ATOM 1085 N N . LEU A 1 145 ? -3.305 -11.136 -2.516 1.00 71.06 145 LEU A N 1
ATOM 1086 C CA . LEU A 1 145 ? -2.037 -11.607 -1.990 1.00 71.06 145 LEU A CA 1
ATOM 1087 C C . LEU A 1 145 ? -2.349 -12.813 -1.111 1.00 71.06 145 LEU A C 1
ATOM 1089 O O . LEU A 1 145 ? -2.378 -12.725 0.118 1.00 71.06 145 LEU A O 1
ATOM 1093 N N . ARG A 1 146 ? -2.674 -13.945 -1.739 1.00 57.06 146 ARG A N 1
ATOM 1094 C CA . ARG A 1 146 ? -2.728 -15.211 -1.011 1.00 57.06 146 ARG A CA 1
ATOM 1095 C C . ARG A 1 146 ? -1.303 -15.586 -0.593 1.00 57.06 146 ARG A C 1
ATOM 1097 O O . ARG A 1 146 ? -0.423 -15.576 -1.450 1.00 57.06 146 ARG A O 1
ATOM 1104 N N . PR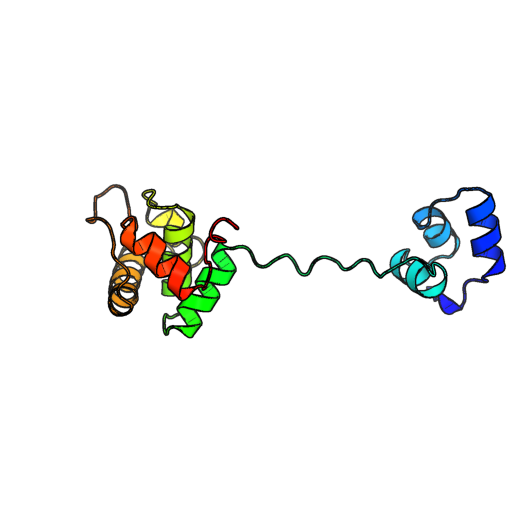O A 1 147 ? -1.053 -15.961 0.676 1.00 46.25 147 PRO A N 1
ATOM 1105 C CA . PRO A 1 147 ? 0.082 -16.829 0.937 1.00 46.25 147 PRO A CA 1
ATOM 1106 C C . PRO A 1 147 ? -0.172 -18.092 0.116 1.00 46.25 147 PRO A C 1
ATOM 1108 O O . PRO A 1 147 ? -1.269 -18.659 0.189 1.00 46.25 147 PRO A O 1
ATOM 1111 N N . GLU A 1 148 ? 0.785 -18.469 -0.726 1.00 39.00 148 GLU A N 1
ATOM 1112 C CA . GLU A 1 148 ? 0.780 -19.776 -1.370 1.00 39.00 148 GLU A CA 1
ATOM 1113 C C . GLU A 1 148 ? 0.531 -20.798 -0.261 1.00 39.00 148 GLU A C 1
ATOM 1115 O O . GLU A 1 148 ? 1.332 -20.946 0.662 1.00 39.00 148 GLU A O 1
ATOM 1120 N N . ARG A 1 149 ? -0.660 -21.403 -0.265 1.00 41.53 149 ARG A N 1
ATOM 1121 C CA . ARG A 1 149 ? -0.929 -22.529 0.616 1.00 41.53 149 ARG A CA 1
ATOM 1122 C C . ARG A 1 149 ? 0.083 -23.591 0.228 1.00 41.53 149 ARG A C 1
ATOM 1124 O O . ARG A 1 149 ? 0.146 -23.945 -0.947 1.00 41.53 149 ARG A O 1
ATOM 1131 N N . GLU A 1 150 ? 0.846 -24.020 1.228 1.00 45.72 150 GLU A N 1
ATOM 1132 C CA . GLU A 1 150 ? 1.716 -25.189 1.227 1.00 45.72 150 GLU A CA 1
ATOM 1133 C C . GLU A 1 150 ? 1.183 -26.235 0.247 1.00 45.72 150 GLU A C 1
ATOM 1135 O O . GLU A 1 150 ? 0.074 -26.755 0.410 1.00 45.72 150 GLU A O 1
ATOM 1140 N N . ALA A 1 151 ? 1.954 -26.472 -0.815 1.00 38.47 151 ALA A N 1
ATOM 1141 C CA . ALA A 1 151 ? 1.777 -27.639 -1.652 1.00 38.47 151 ALA A CA 1
ATOM 1142 C C . ALA A 1 151 ? 2.025 -28.855 -0.752 1.00 38.47 151 ALA A C 1
ATOM 1144 O O . ALA A 1 151 ? 3.159 -29.104 -0.340 1.00 38.47 151 ALA A O 1
ATOM 1145 N N . ALA A 1 152 ? 0.926 -29.506 -0.373 1.00 37.88 152 ALA A N 1
ATOM 1146 C CA . ALA A 1 152 ? 0.908 -30.823 0.243 1.00 37.88 152 ALA A CA 1
ATOM 1147 C C . ALA A 1 152 ? 1.448 -31.884 -0.725 1.00 37.88 152 ALA A C 1
ATOM 1149 O O . ALA A 1 152 ? 1.242 -31.717 -1.952 1.00 37.88 152 ALA A O 1
#

Solvent-accessible surface area (backbone atoms only — not comparable to full-atom values): 8689 Å² total; per-residue (Å²): 126,54,55,48,87,75,53,56,65,67,61,53,53,54,40,49,74,71,65,51,51,64,66,55,54,14,61,76,61,50,33,55,44,67,53,38,34,70,73,71,33,93,87,53,82,60,87,70,69,68,70,74,70,73,47,72,48,54,47,32,20,55,30,36,37,75,74,70,43,54,75,67,35,16,46,36,51,21,50,32,46,70,45,68,47,37,69,41,43,50,70,74,53,23,63,98,76,51,73,71,89,57,24,60,56,53,55,54,50,27,50,58,58,43,37,78,78,66,39,40,62,44,80,83,46,101,75,31,46,27,29,29,72,67,16,40,52,44,50,30,56,66,40,68,55,67,76,80,72,77,85,124